Protein AF-A0A6A4YYR4-F1 (afdb_monomer)

Solvent-accessible surface area (backbone atoms only — not comparable to full-atom values): 9030 Å² total; per-residue (Å²): 109,46,70,51,76,42,75,33,28,34,51,56,61,56,68,76,52,74,52,76,37,92,45,60,75,52,38,48,53,56,26,72,72,35,89,68,38,34,22,35,29,23,46,94,40,33,24,42,25,9,51,44,86,39,61,60,38,60,31,84,85,20,32,21,36,36,54,35,82,54,86,69,75,79,57,74,70,72,71,56,61,57,50,57,50,82,40,76,35,29,34,48,71,64,54,65,46,36,68,47,83,36,95,46,62,78,53,32,51,58,54,23,73,74,34,89,66,41,36,26,32,32,18,46,95,43,33,22,39,22,12,51,50,90,48,68,84,40,84,32,88,79,20,35,19,29,45,49,45,78,44,80,56,81,76,79,77,77,76,82,80,84,78,135

pLDDT: mean 77.5, std 16.24, range [35.75, 95.5]

Structure (mmCIF, N/CA/C/O backbone):
data_AF-A0A6A4YYR4-F1
#
_entry.id   AF-A0A6A4YYR4-F1
#
loop_
_atom_site.group_PDB
_atom_site.id
_atom_site.type_symbol
_atom_site.label_atom_id
_atom_site.label_alt_id
_atom_site.label_comp_id
_atom_site.label_asym_id
_atom_site.label_entity_id
_atom_site.label_seq_id
_atom_site.pdbx_PDB_ins_code
_atom_site.Cartn_x
_atom_site.Cartn_y
_atom_site.Cartn_z
_atom_site.occupancy
_atom_site.B_iso_or_equiv
_atom_site.auth_seq_id
_atom_site.auth_comp_id
_atom_site.auth_asym_id
_atom_site.auth_atom_id
_atom_site.pdbx_PDB_model_num
ATOM 1 N N . GLN A 1 1 ? -21.970 6.320 12.710 1.00 58.59 1 GLN A N 1
ATOM 2 C CA . GLN A 1 1 ? -20.544 6.176 12.353 1.00 58.59 1 GLN A CA 1
ATOM 3 C C . GLN A 1 1 ? -20.307 4.749 11.880 1.00 58.59 1 GLN A C 1
ATOM 5 O O . GLN A 1 1 ? -20.481 3.824 12.673 1.00 58.59 1 GLN A O 1
ATOM 10 N N . SER A 1 2 ? -19.995 4.565 10.601 1.00 67.31 2 SER A N 1
ATOM 11 C CA . SER A 1 2 ? -19.650 3.273 9.985 1.00 67.31 2 SER A CA 1
ATOM 12 C C . SER A 1 2 ? -18.125 3.144 9.870 1.00 67.31 2 SER A C 1
ATOM 14 O O . SER A 1 2 ? -17.424 4.153 9.914 1.00 67.31 2 SER A O 1
ATOM 16 N N . CYS A 1 3 ? -17.598 1.920 9.756 1.00 76.25 3 CYS A N 1
ATOM 17 C CA . CYS A 1 3 ? -16.168 1.704 9.513 1.00 76.25 3 CYS A CA 1
ATOM 18 C C . CYS A 1 3 ? -15.921 1.126 8.127 1.00 76.25 3 CYS A C 1
ATOM 20 O O . CYS A 1 3 ? -16.534 0.127 7.759 1.00 76.25 3 CYS A O 1
ATOM 22 N N . SER A 1 4 ? -14.976 1.729 7.408 1.00 79.06 4 SER A N 1
ATOM 23 C CA . SER A 1 4 ? -14.422 1.188 6.163 1.00 79.06 4 SER A CA 1
ATOM 24 C C . SER A 1 4 ? -13.099 0.491 6.457 1.00 79.06 4 SER A C 1
ATOM 26 O O . SER A 1 4 ? -12.258 1.081 7.136 1.00 79.06 4 SER A O 1
ATOM 28 N N . PHE A 1 5 ? -12.905 -0.728 5.950 1.00 77.75 5 PHE A N 1
ATOM 29 C CA . PHE A 1 5 ? -11.711 -1.539 6.211 1.00 77.75 5 PHE A CA 1
ATOM 30 C C . PHE A 1 5 ? -10.728 -1.499 5.039 1.00 77.75 5 PHE A C 1
ATOM 32 O O . PHE A 1 5 ? -11.135 -1.573 3.881 1.00 77.75 5 PHE A O 1
ATOM 39 N N . LEU A 1 6 ? -9.433 -1.444 5.346 1.00 71.06 6 LEU A N 1
ATOM 40 C CA . LEU A 1 6 ? -8.337 -1.610 4.396 1.00 71.06 6 LEU A CA 1
ATOM 41 C C . LEU A 1 6 ? -7.437 -2.744 4.894 1.00 71.06 6 LEU A C 1
ATOM 43 O O . LEU A 1 6 ? -6.928 -2.677 6.008 1.00 71.06 6 LEU A O 1
ATOM 47 N N . ARG A 1 7 ? -7.258 -3.792 4.086 1.00 74.19 7 ARG A N 1
ATOM 48 C CA . ARG A 1 7 ? -6.364 -4.914 4.411 1.00 74.19 7 ARG A CA 1
ATOM 49 C C . ARG A 1 7 ? -4.927 -4.615 4.000 1.00 74.19 7 ARG A C 1
ATOM 51 O O . ARG A 1 7 ? -4.706 -3.935 2.993 1.00 74.19 7 ARG A O 1
ATOM 58 N N . ASP A 1 8 ? -3.999 -5.193 4.753 1.00 64.50 8 ASP A N 1
ATOM 59 C CA . ASP A 1 8 ? -2.553 -5.158 4.533 1.00 64.50 8 ASP A CA 1
ATOM 60 C C . ASP A 1 8 ? -1.973 -3.739 4.539 1.00 64.50 8 ASP A C 1
ATOM 62 O O . ASP A 1 8 ? -1.065 -3.406 3.773 1.00 64.50 8 ASP A O 1
ATOM 66 N N . VAL A 1 9 ? -2.549 -2.875 5.374 1.00 68.38 9 VAL A N 1
ATOM 67 C CA . VAL A 1 9 ? -2.203 -1.458 5.478 1.00 68.38 9 VAL A CA 1
ATOM 68 C C . VAL A 1 9 ? -2.055 -1.096 6.947 1.00 68.38 9 VAL A C 1
ATOM 70 O O . VAL A 1 9 ? -2.910 -1.439 7.761 1.00 68.38 9 VAL A O 1
ATOM 73 N N . ASP A 1 10 ? -1.000 -0.351 7.262 1.00 71.69 10 ASP A N 1
ATOM 74 C CA . ASP A 1 10 ? -0.826 0.350 8.527 1.00 71.69 10 ASP A CA 1
ATOM 75 C C . ASP A 1 10 ? -0.771 1.861 8.323 1.00 71.69 10 ASP A C 1
ATOM 77 O O . ASP A 1 10 ? -0.068 2.366 7.450 1.00 71.69 10 ASP A O 1
ATOM 81 N N . PHE A 1 11 ? -1.541 2.601 9.116 1.00 79.56 11 PHE A N 1
ATOM 82 C CA . PHE A 1 11 ? -1.479 4.057 9.147 1.00 79.56 11 PHE A CA 1
ATOM 83 C C . PHE A 1 11 ? -0.520 4.495 10.246 1.00 79.56 11 PHE A C 1
ATOM 85 O O . PHE A 1 11 ? -0.900 4.540 11.407 1.00 79.56 11 PHE A O 1
ATOM 92 N N . VAL A 1 12 ? 0.702 4.883 9.901 1.00 72.19 12 VAL A N 1
ATOM 93 C CA . VAL A 1 12 ? 1.738 5.123 10.913 1.00 72.19 12 VAL A CA 1
ATOM 94 C C . VAL A 1 12 ? 1.430 6.353 11.781 1.00 72.19 12 VAL A C 1
ATOM 96 O O . VAL A 1 12 ? 1.080 7.435 11.289 1.00 72.19 12 VAL A O 1
ATOM 99 N N . GLY A 1 13 ? 1.611 6.179 13.094 1.00 82.25 13 GLY A N 1
ATOM 100 C CA . GLY A 1 13 ? 1.512 7.214 14.120 1.00 82.25 13 GLY A CA 1
ATOM 101 C C . GLY A 1 13 ? 0.085 7.654 14.457 1.00 82.25 13 GLY A C 1
ATOM 102 O O . GLY A 1 13 ? -0.908 7.061 14.041 1.00 82.25 13 GLY A O 1
ATOM 103 N N . ASN A 1 14 ? -0.014 8.767 15.193 1.00 83.56 14 ASN A N 1
ATOM 104 C CA . ASN A 1 14 ? -1.272 9.354 15.679 1.00 83.56 14 ASN A CA 1
ATOM 105 C C . ASN A 1 14 ? -2.049 8.474 16.677 1.00 83.56 14 ASN A C 1
ATOM 107 O O . ASN A 1 14 ? -3.248 8.700 16.866 1.00 83.56 14 ASN A O 1
ATOM 111 N N . ASP A 1 15 ? -1.385 7.507 17.313 1.00 88.44 15 ASP A N 1
ATOM 112 C CA . ASP A 1 15 ? -1.971 6.606 18.304 1.00 88.44 15 ASP A CA 1
ATOM 113 C C . ASP A 1 15 ? -2.463 7.349 19.551 1.00 88.44 15 ASP A C 1
ATOM 115 O O . ASP A 1 15 ? -1.784 8.201 20.119 1.00 88.44 15 ASP A O 1
ATOM 119 N N . ILE A 1 16 ? -3.674 7.004 19.974 1.00 92.50 16 ILE A N 1
ATOM 120 C CA . ILE A 1 16 ? -4.322 7.467 21.203 1.00 92.50 16 ILE A CA 1
ATOM 121 C C . ILE A 1 16 ? -4.066 6.449 22.309 1.00 92.50 16 ILE A C 1
ATOM 123 O O . ILE A 1 16 ? -3.645 6.796 23.409 1.00 92.50 16 ILE A O 1
ATOM 127 N N . LYS A 1 17 ? -4.393 5.187 22.018 1.00 93.50 17 LYS A N 1
ATOM 128 C CA . LYS A 1 17 ? -4.248 4.033 22.907 1.00 93.50 17 LYS A CA 1
ATOM 129 C C . LYS A 1 17 ? -4.366 2.745 22.101 1.00 93.50 17 LYS A C 1
ATOM 131 O O . LYS A 1 17 ? -4.845 2.762 20.965 1.00 93.50 17 LYS A O 1
ATOM 136 N N . SER A 1 18 ? -4.026 1.629 22.730 1.00 94.88 18 SER A N 1
ATOM 137 C CA . SER A 1 18 ? -4.286 0.300 22.194 1.00 94.88 18 SER A CA 1
ATOM 138 C C . SER A 1 18 ? -5.317 -0.473 23.019 1.00 94.88 18 SER A C 1
ATOM 140 O O . SER A 1 18 ? -5.445 -0.285 24.230 1.00 94.88 18 SER A O 1
ATOM 142 N N . THR A 1 19 ? -6.070 -1.338 22.347 1.00 94.75 19 THR A N 1
ATOM 143 C CA . THR A 1 19 ? -6.965 -2.345 22.940 1.00 94.75 19 THR A CA 1
ATOM 144 C C . THR A 1 19 ? -6.664 -3.715 22.327 1.00 94.75 19 THR A C 1
ATOM 146 O O . THR A 1 19 ? -5.811 -3.834 21.446 1.00 94.75 19 THR A O 1
ATOM 149 N N . ARG A 1 20 ? -7.316 -4.776 22.812 1.00 94.56 20 ARG A N 1
ATOM 150 C CA . ARG A 1 20 ? -7.167 -6.132 22.270 1.00 94.56 20 ARG A CA 1
ATOM 151 C C . ARG A 1 20 ? -8.514 -6.650 21.808 1.00 94.56 20 ARG A C 1
ATOM 153 O O . ARG A 1 20 ? -9.460 -6.621 22.588 1.00 94.56 20 ARG A O 1
ATOM 160 N N . GLN A 1 21 ? -8.570 -7.138 20.576 1.00 93.25 21 GLN A N 1
ATOM 161 C CA . GLN A 1 21 ? -9.766 -7.722 19.983 1.00 93.25 21 GLN A CA 1
ATOM 162 C C . GLN A 1 21 ? -9.395 -8.846 19.030 1.00 93.25 21 GLN A C 1
ATOM 164 O O . GLN A 1 21 ? -8.431 -8.725 18.276 1.00 93.25 21 GLN A O 1
ATOM 169 N N . ALA A 1 22 ? -10.192 -9.913 19.018 1.00 85.94 22 ALA A N 1
ATOM 170 C CA . ALA A 1 22 ? -9.958 -11.054 18.139 1.00 85.94 22 ALA A CA 1
ATOM 171 C C . ALA A 1 22 ? -10.090 -10.680 16.654 1.00 85.94 22 ALA A C 1
ATOM 173 O O . ALA A 1 22 ? -9.370 -11.225 15.819 1.00 85.94 22 ALA A O 1
ATOM 174 N N . ASN A 1 23 ? -10.974 -9.728 16.331 1.00 83.00 23 ASN A N 1
ATOM 175 C CA . ASN A 1 23 ? -11.320 -9.396 14.958 1.00 83.00 23 ASN A CA 1
ATOM 176 C C . ASN A 1 23 ? -11.212 -7.877 14.719 1.00 83.00 23 ASN A C 1
ATOM 178 O O . ASN A 1 23 ? -11.583 -7.078 15.582 1.00 83.00 23 ASN A O 1
ATOM 182 N N . PRO A 1 24 ? -10.812 -7.436 13.511 1.00 77.94 24 PRO A N 1
ATOM 183 C CA . PRO A 1 24 ? -10.713 -6.010 13.186 1.00 77.94 24 PRO A CA 1
ATOM 184 C C . PRO A 1 24 ? -12.065 -5.281 13.242 1.00 77.94 24 PRO A C 1
ATOM 186 O O . PRO A 1 24 ? -12.113 -4.081 13.498 1.00 77.94 24 PRO A O 1
ATOM 189 N N . GLY A 1 25 ? -13.179 -5.997 13.047 1.00 83.88 25 GLY A N 1
ATOM 190 C CA . GLY A 1 25 ? -14.528 -5.444 13.200 1.00 83.88 25 GLY A CA 1
ATOM 191 C C . GLY A 1 25 ? -14.808 -4.909 14.606 1.00 83.88 25 GLY A C 1
ATOM 192 O O . GLY A 1 25 ? -15.478 -3.886 14.745 1.00 83.88 25 GLY A O 1
ATOM 193 N N . ASP A 1 26 ? -14.234 -5.528 15.634 1.00 90.44 26 ASP A N 1
ATOM 194 C CA . ASP A 1 26 ? -14.435 -5.125 17.026 1.00 90.44 26 ASP A CA 1
ATOM 195 C C . ASP A 1 26 ? -13.584 -3.896 17.383 1.00 90.44 26 ASP A C 1
ATOM 197 O O . ASP A 1 26 ? -14.032 -3.020 18.123 1.00 90.44 26 ASP A O 1
ATOM 201 N N . CYS A 1 27 ? -12.422 -3.718 16.741 1.00 91.62 27 CYS A N 1
ATOM 202 C CA . CYS A 1 27 ? -11.634 -2.484 16.856 1.00 91.62 27 CYS A CA 1
ATOM 203 C C . CYS A 1 27 ? -12.406 -1.238 16.405 1.00 91.62 27 CYS A C 1
ATOM 205 O O . CYS A 1 27 ? -12.184 -0.136 16.909 1.00 91.62 27 CYS A O 1
ATOM 207 N N . CYS A 1 28 ? -13.343 -1.397 15.467 1.00 89.75 28 CYS A N 1
ATOM 208 C CA . CYS A 1 28 ? -14.242 -0.318 15.080 1.00 89.75 28 CYS A CA 1
ATOM 209 C C . CYS A 1 28 ? -15.137 0.125 16.248 1.00 89.75 28 CYS A C 1
ATOM 211 O O . CYS A 1 28 ? -15.377 1.322 16.421 1.00 89.75 28 CYS A O 1
ATOM 213 N N . ALA A 1 29 ? -15.627 -0.817 17.060 1.00 90.19 29 ALA A N 1
ATOM 214 C CA . ALA A 1 29 ? -16.411 -0.495 18.248 1.00 90.19 29 ALA A CA 1
ATOM 215 C C . ALA A 1 29 ? -15.560 0.241 19.288 1.00 90.19 29 ALA A C 1
ATOM 217 O O . ALA A 1 29 ? -15.986 1.288 19.781 1.00 90.19 29 ALA A O 1
ATOM 218 N N . ASP A 1 30 ? -14.337 -0.232 19.523 1.00 92.12 30 ASP A N 1
ATOM 219 C CA . ASP A 1 30 ? -13.388 0.406 20.439 1.00 92.12 30 ASP A CA 1
ATOM 220 C C . ASP A 1 30 ? -13.045 1.836 20.007 1.00 92.12 30 ASP A C 1
ATOM 222 O O . ASP A 1 30 ? -13.000 2.755 20.833 1.00 92.12 30 ASP A O 1
ATOM 226 N N . CYS A 1 31 ? -12.852 2.050 18.704 1.00 91.12 31 CYS A N 1
ATOM 227 C CA . CYS A 1 31 ? -12.608 3.376 18.156 1.00 91.12 31 CYS A CA 1
ATOM 228 C C . CYS A 1 31 ? -13.840 4.282 18.305 1.00 91.12 31 CYS A C 1
ATOM 230 O O . CYS A 1 31 ? -13.702 5.409 18.767 1.00 91.12 31 CYS A O 1
ATOM 232 N N . ARG A 1 32 ? -15.064 3.791 18.047 1.00 90.19 32 ARG A N 1
ATOM 233 C CA . ARG A 1 32 ? -16.296 4.584 18.259 1.00 90.19 32 ARG A CA 1
ATOM 234 C C . ARG A 1 32 ? -16.486 5.002 19.716 1.00 90.19 32 ARG A C 1
ATOM 236 O O . ARG A 1 32 ? -16.998 6.088 19.973 1.00 90.19 32 ARG A O 1
ATOM 243 N N . ALA A 1 33 ? -16.093 4.143 20.653 1.00 90.25 33 ALA A N 1
ATOM 244 C CA . ALA A 1 33 ?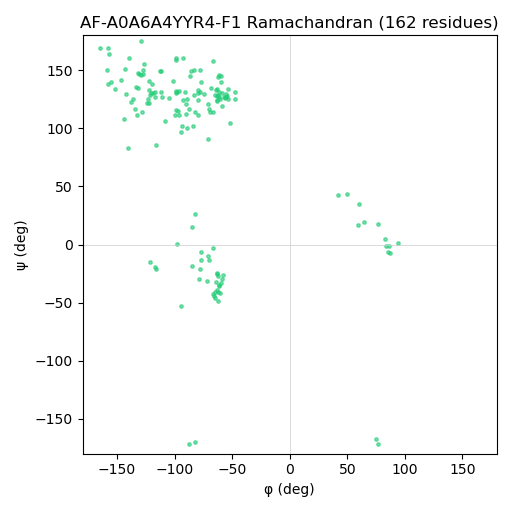 -16.156 4.421 22.084 1.00 90.25 33 ALA A CA 1
ATOM 245 C C . ALA A 1 33 ? -15.021 5.346 22.567 1.00 90.25 33 ALA A C 1
ATOM 247 O O . ALA A 1 33 ? -15.072 5.867 23.681 1.00 90.25 33 ALA A O 1
ATOM 248 N N . THR A 1 34 ? -13.989 5.564 21.748 1.00 91.06 34 THR A N 1
ATOM 249 C CA . THR A 1 34 ? -12.816 6.358 22.115 1.00 91.06 34 THR A CA 1
ATOM 250 C C . THR A 1 34 ? -12.928 7.762 21.539 1.00 91.06 34 THR A C 1
ATOM 252 O O . THR A 1 34 ? -12.817 7.979 20.334 1.00 91.06 34 THR A O 1
ATOM 255 N N . LYS A 1 35 ? -13.105 8.751 22.420 1.00 90.94 35 LYS A N 1
ATOM 256 C CA . LYS A 1 35 ? -13.181 10.160 22.024 1.00 90.94 35 LYS A CA 1
ATOM 257 C C . LYS A 1 35 ? -11.939 10.562 21.221 1.00 90.94 35 LYS A C 1
ATOM 259 O O . LYS A 1 35 ? -10.814 10.391 21.680 1.00 90.94 35 LYS A O 1
ATOM 264 N N . GLY A 1 36 ? -12.171 11.128 20.040 1.00 85.62 36 GLY A N 1
ATOM 265 C CA . GLY A 1 36 ? -11.114 11.580 19.139 1.00 85.62 36 GLY A CA 1
ATOM 266 C C . GLY A 1 36 ? -10.532 10.490 18.241 1.00 85.62 36 GLY A C 1
ATOM 267 O O . GLY A 1 36 ? -9.675 10.819 17.431 1.00 85.62 36 GLY A O 1
ATOM 268 N N . CYS A 1 37 ? -10.980 9.234 18.337 1.00 90.56 37 CYS A N 1
ATOM 269 C CA . CYS A 1 37 ? -10.560 8.184 17.416 1.00 90.56 37 CYS A CA 1
ATOM 270 C C . CYS A 1 37 ? -11.324 8.286 16.093 1.00 90.56 37 CYS A C 1
ATOM 272 O O . CYS A 1 37 ? -12.551 8.252 16.073 1.00 90.56 37 CYS A O 1
ATOM 274 N N . ASN A 1 38 ? -10.584 8.391 14.990 1.00 86.88 38 ASN A N 1
ATOM 275 C CA . ASN A 1 38 ? -11.141 8.420 13.632 1.00 86.88 38 ASN A CA 1
ATOM 276 C C . ASN A 1 38 ? -10.599 7.279 12.761 1.00 86.88 38 ASN A C 1
ATOM 278 O O . ASN A 1 38 ? -11.139 6.994 11.694 1.00 86.88 38 ASN A O 1
ATOM 282 N N . VAL A 1 39 ? -9.517 6.633 13.197 1.00 89.31 39 VAL A N 1
ATOM 283 C CA . VAL A 1 39 ? -8.821 5.564 12.479 1.00 89.31 39 VAL A CA 1
ATOM 284 C C . VAL A 1 39 ? -8.337 4.536 13.494 1.00 89.31 39 VAL A C 1
ATOM 286 O O . VAL A 1 39 ? -8.038 4.889 14.628 1.00 89.31 39 VAL A O 1
ATOM 289 N N . TYR A 1 40 ? -8.221 3.274 13.111 1.00 92.12 40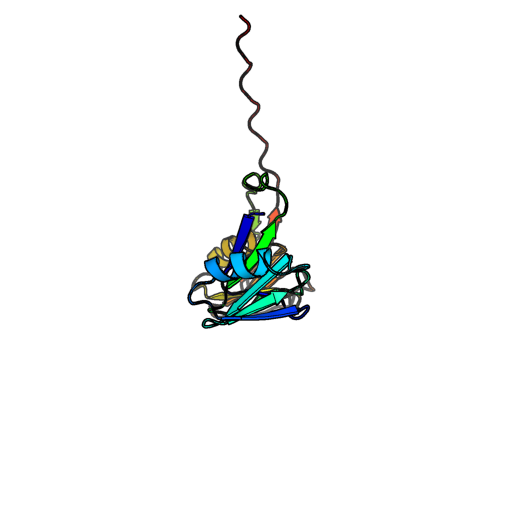 TYR A N 1
ATOM 290 C CA . TYR A 1 40 ? -7.480 2.283 13.883 1.00 92.12 40 TYR A CA 1
ATOM 291 C C . TYR A 1 40 ? -6.672 1.374 12.962 1.00 92.12 40 TYR A C 1
ATOM 293 O O . TYR A 1 40 ? -6.984 1.247 11.778 1.00 92.12 40 TYR A O 1
ATOM 301 N N . ASN A 1 41 ? -5.666 0.718 13.533 1.00 91.31 41 ASN A N 1
ATOM 302 C CA . ASN A 1 41 ? -4.968 -0.399 12.914 1.00 91.31 41 ASN A CA 1
ATOM 303 C C . ASN A 1 41 ? -5.131 -1.646 13.762 1.00 91.31 41 ASN A C 1
ATOM 305 O O . ASN A 1 41 ? -4.929 -1.581 14.965 1.00 91.31 41 ASN A O 1
ATOM 309 N N . TRP A 1 42 ? -5.517 -2.759 13.158 1.00 93.31 42 TRP A N 1
ATOM 310 C CA . TRP A 1 42 ? -5.546 -4.056 13.811 1.00 93.31 42 TRP A CA 1
ATOM 311 C C . TRP A 1 42 ? -4.373 -4.890 13.320 1.00 93.31 42 TRP A C 1
ATOM 313 O O . TRP A 1 42 ? -4.215 -5.072 12.114 1.00 93.31 42 TRP A O 1
ATOM 323 N N . ASP A 1 43 ? -3.579 -5.395 14.252 1.0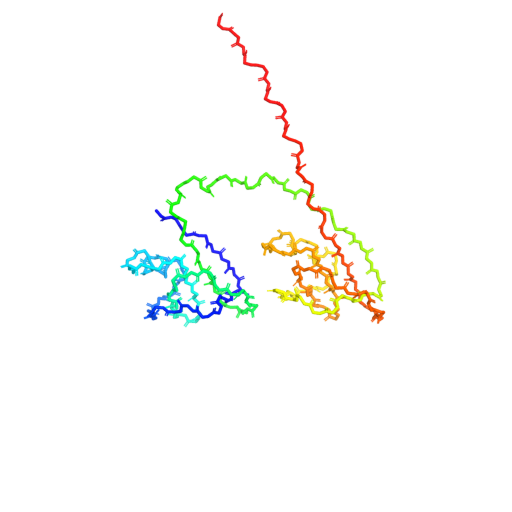0 90.75 43 ASP A N 1
ATOM 324 C CA . ASP A 1 43 ? -2.472 -6.305 13.982 1.00 90.75 43 ASP A CA 1
ATOM 325 C C . ASP A 1 43 ? -2.464 -7.409 15.037 1.00 90.75 43 ASP A C 1
ATOM 327 O O . ASP A 1 43 ? -2.457 -7.126 16.235 1.00 90.75 43 ASP A O 1
ATOM 331 N N . GLN A 1 44 ? -2.543 -8.663 14.587 1.00 87.62 44 GLN A N 1
ATOM 332 C CA . GLN A 1 44 ? -2.468 -9.871 15.421 1.00 87.62 44 GLN A CA 1
ATOM 333 C C . GLN A 1 44 ? -3.237 -9.803 16.758 1.00 87.62 44 GLN A C 1
ATOM 335 O O . GLN A 1 44 ? -2.764 -10.252 17.802 1.00 87.62 44 GLN A O 1
ATOM 340 N N . GLY A 1 45 ? -4.451 -9.250 16.740 1.00 88.19 45 GLY A N 1
ATOM 341 C CA . GLY A 1 45 ? -5.306 -9.172 17.924 1.00 88.19 45 GLY A CA 1
ATOM 342 C C . GLY A 1 45 ? -5.206 -7.866 18.723 1.00 88.19 45 GLY A C 1
ATOM 343 O O . GLY A 1 45 ? 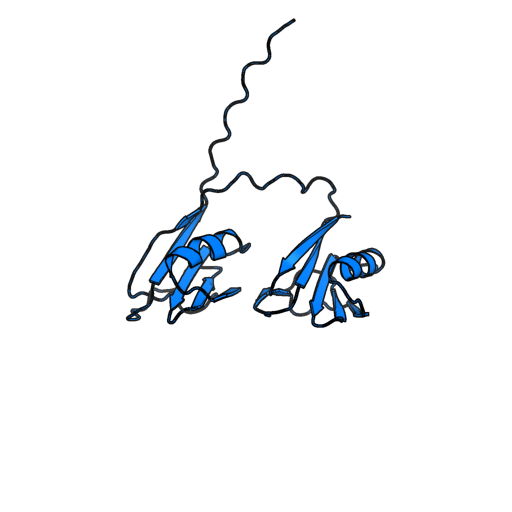-5.874 -7.724 19.750 1.00 88.19 45 GLY A O 1
ATOM 344 N N . VAL A 1 46 ? -4.391 -6.906 18.284 1.00 93.31 46 VAL A N 1
ATOM 345 C CA . VAL A 1 46 ? -4.207 -5.599 18.928 1.00 93.31 46 VAL A CA 1
ATOM 346 C C . VAL A 1 46 ? -4.803 -4.504 18.051 1.00 93.31 46 VAL A C 1
ATOM 348 O O . VAL A 1 46 ? -4.458 -4.385 16.881 1.00 93.31 46 VAL A O 1
ATOM 351 N N . CYS A 1 47 ? -5.683 -3.681 18.620 1.00 95.19 47 CYS A N 1
ATOM 352 C CA . CYS A 1 47 ? -6.229 -2.498 17.965 1.00 95.19 47 CYS A CA 1
ATOM 353 C C . CYS A 1 47 ? -5.451 -1.258 18.405 1.00 95.19 47 CYS A C 1
ATOM 355 O O . CYS A 1 47 ?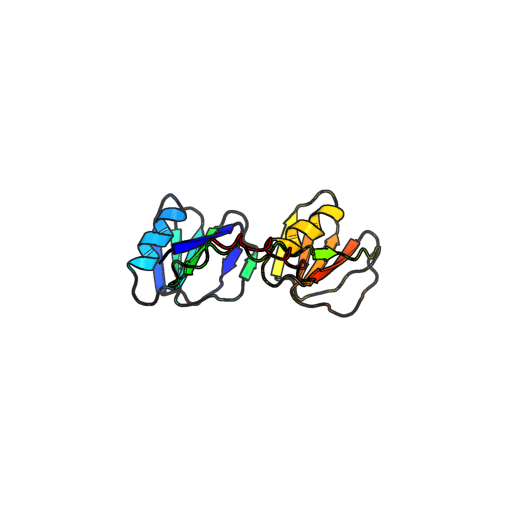 -5.525 -0.849 19.559 1.00 95.19 47 CYS A O 1
ATOM 357 N N . TYR A 1 48 ? -4.758 -0.613 17.486 1.00 94.94 48 TYR A N 1
ATOM 358 C CA . TYR A 1 48 ? -4.070 0.653 17.671 1.00 94.94 48 TYR A CA 1
ATOM 359 C C . TYR A 1 48 ? -4.985 1.796 17.226 1.00 94.94 48 TYR A C 1
ATOM 361 O O . TYR A 1 48 ? -5.100 2.076 16.029 1.00 94.94 48 TYR A O 1
ATOM 369 N N . LEU A 1 49 ? -5.674 2.419 18.183 1.00 94.50 49 LEU A N 1
ATOM 370 C CA . LEU A 1 49 ? -6.663 3.473 17.950 1.00 94.50 49 LEU A CA 1
ATOM 371 C C . LEU A 1 49 ? -5.966 4.810 17.718 1.00 94.50 49 LEU A C 1
ATOM 373 O O . LEU A 1 49 ? -5.098 5.184 18.499 1.00 94.50 49 LEU A O 1
ATOM 377 N N . LYS A 1 50 ? -6.365 5.555 16.687 1.00 90.12 50 LYS A N 1
ATOM 378 C CA . LYS A 1 50 ? -5.642 6.728 16.182 1.00 90.12 50 LYS A CA 1
ATOM 379 C C . LYS A 1 50 ? -6.551 7.934 15.968 1.00 90.12 50 LYS A C 1
ATOM 381 O O . LYS A 1 50 ? -7.718 7.815 15.580 1.00 90.12 50 LYS A O 1
ATOM 386 N N . THR A 1 51 ? -5.989 9.124 16.175 1.00 85.38 51 THR A N 1
ATOM 387 C CA . THR A 1 51 ? -6.728 10.391 16.048 1.00 85.38 51 THR A CA 1
ATOM 388 C C . THR A 1 51 ? -7.067 10.762 14.611 1.00 85.38 51 THR A C 1
ATOM 390 O O . THR A 1 51 ? -8.088 11.396 14.364 1.00 85.38 51 THR A O 1
ATOM 393 N N . LYS A 1 52 ? -6.230 10.385 13.643 1.00 81.44 52 LYS A N 1
ATOM 394 C CA . LYS A 1 52 ? -6.410 10.695 12.219 1.00 81.44 52 LYS A CA 1
ATOM 395 C C . LYS A 1 52 ? -5.631 9.714 11.349 1.00 81.44 52 LYS A C 1
ATOM 397 O O . LYS A 1 52 ? -4.790 8.969 11.847 1.00 81.44 52 LYS A O 1
ATOM 402 N N . ARG A 1 53 ? -5.895 9.745 10.040 1.00 76.06 53 ARG A N 1
ATOM 403 C CA . ARG A 1 53 ? -5.167 8.939 9.056 1.00 76.06 53 ARG A CA 1
ATOM 404 C C . ARG A 1 53 ? -3.734 9.465 8.914 1.00 76.06 53 ARG A C 1
ATOM 406 O O . ARG A 1 53 ? -3.539 10.611 8.512 1.00 76.06 53 ARG A O 1
ATOM 413 N N . GLY A 1 54 ? -2.760 8.631 9.275 1.00 66.50 54 GLY A N 1
ATOM 414 C CA . GLY A 1 54 ? -1.339 8.854 9.008 1.00 66.50 54 GLY A CA 1
ATOM 415 C C . GLY A 1 54 ? -0.941 8.441 7.590 1.00 66.50 54 GLY A C 1
ATOM 416 O O . GLY A 1 54 ? -1.795 8.132 6.755 1.00 66.50 54 GLY A O 1
ATOM 417 N N . GLN A 1 55 ? 0.364 8.414 7.321 1.00 63.31 55 GLN A N 1
ATOM 418 C CA . GLN A 1 55 ? 0.882 7.827 6.086 1.00 63.31 55 GLN A CA 1
ATOM 419 C C . GLN A 1 55 ? 0.561 6.328 6.065 1.00 63.31 55 GLN A C 1
ATOM 421 O O . GLN A 1 55 ? 0.763 5.642 7.065 1.00 63.31 55 GLN A O 1
ATOM 426 N N . ALA A 1 56 ? 0.042 5.840 4.940 1.00 62.06 56 ALA A N 1
ATOM 427 C CA . ALA A 1 56 ? -0.207 4.420 4.740 1.00 62.06 56 ALA A CA 1
ATOM 428 C C . ALA A 1 56 ? 1.106 3.701 4.406 1.00 62.06 56 ALA A C 1
ATOM 430 O O . ALA A 1 56 ? 1.841 4.147 3.525 1.00 62.06 56 ALA A O 1
ATOM 431 N N . PHE A 1 57 ? 1.367 2.593 5.091 1.00 53.94 57 PHE A N 1
ATOM 432 C CA . PHE A 1 57 ? 2.463 1.674 4.826 1.00 53.94 57 PHE A CA 1
ATOM 433 C C . PHE A 1 57 ? 1.909 0.271 4.559 1.00 53.94 57 PHE A C 1
ATOM 435 O O . PHE A 1 57 ? 0.956 -0.142 5.224 1.00 53.94 57 PHE A O 1
ATOM 442 N N . PRO A 1 58 ? 2.474 -0.480 3.598 1.00 46.28 58 PRO A N 1
ATOM 443 C CA . PRO A 1 58 ? 2.122 -1.880 3.424 1.00 46.28 58 PRO A CA 1
ATOM 444 C C . PRO A 1 58 ? 2.521 -2.681 4.667 1.00 46.28 58 PRO A C 1
ATOM 446 O O . PRO A 1 58 ? 3.683 -2.683 5.070 1.00 46.28 58 PRO A O 1
ATOM 449 N N . ALA A 1 59 ? 1.546 -3.366 5.257 1.00 56.38 59 ALA A N 1
ATOM 450 C CA . ALA A 1 59 ? 1.725 -4.177 6.456 1.00 56.38 59 ALA A CA 1
ATOM 451 C C . ALA A 1 59 ? 0.899 -5.467 6.320 1.00 56.38 59 ALA A C 1
ATOM 453 O O . ALA A 1 59 ? -0.250 -5.509 6.774 1.00 56.38 59 ALA A O 1
ATOM 454 N N . PRO A 1 60 ? 1.437 -6.498 5.639 1.00 61.88 60 PRO A N 1
ATOM 455 C CA . PRO A 1 60 ? 0.730 -7.753 5.402 1.00 61.88 60 PRO A CA 1
ATOM 456 C C . PRO A 1 60 ? 0.204 -8.382 6.694 1.00 61.88 60 PRO A C 1
ATOM 458 O O . PRO A 1 60 ? 0.928 -8.475 7.682 1.00 61.88 60 PRO A O 1
ATOM 461 N N . GLY A 1 61 ? -1.055 -8.820 6.682 1.00 70.31 61 GLY A N 1
ATOM 462 C CA . GLY A 1 61 ? -1.723 -9.425 7.840 1.00 70.31 61 GLY A CA 1
ATOM 463 C C . GLY A 1 61 ? -2.404 -8.430 8.785 1.00 70.31 61 GLY A C 1
ATOM 464 O O . GLY A 1 61 ? -3.151 -8.855 9.668 1.00 70.31 61 GLY A O 1
ATOM 465 N N . THR A 1 62 ? -2.222 -7.125 8.572 1.00 77.31 62 THR A N 1
ATOM 466 C CA . THR A 1 62 ? -2.915 -6.081 9.338 1.00 77.31 62 THR A CA 1
ATOM 467 C C . THR A 1 62 ? -4.207 -5.640 8.651 1.00 77.31 62 THR A C 1
ATOM 469 O O . THR A 1 62 ? -4.414 -5.838 7.449 1.00 77.31 62 THR A O 1
ATOM 472 N N . VAL A 1 63 ? -5.105 -5.016 9.409 1.00 82.06 63 VAL A N 1
ATOM 473 C CA . VAL A 1 63 ? -6.319 -4.392 8.876 1.00 82.06 63 VAL A CA 1
ATOM 474 C C . VAL A 1 63 ? -6.492 -3.016 9.498 1.00 82.06 63 VAL A C 1
ATOM 476 O O . VAL A 1 63 ? -6.741 -2.900 10.695 1.00 82.06 63 VAL A O 1
ATOM 479 N N . SER A 1 64 ? -6.437 -1.959 8.694 1.00 83.31 64 SER A N 1
ATOM 480 C CA . SER A 1 64 ? -6.860 -0.634 9.139 1.00 83.31 64 SER A CA 1
ATOM 481 C C . SER A 1 64 ? -8.367 -0.463 9.019 1.00 83.31 64 SER A C 1
ATOM 483 O O . SER A 1 64 ? -8.994 -0.976 8.091 1.00 83.31 64 SER A O 1
ATOM 485 N N . GLY A 1 65 ? -8.946 0.362 9.887 1.00 87.56 65 GLY A N 1
ATOM 486 C CA . GLY A 1 65 ? -10.299 0.870 9.707 1.00 87.56 65 GLY A CA 1
ATOM 487 C C . GLY A 1 65 ? -10.387 2.376 9.886 1.00 87.56 65 GLY A C 1
ATOM 488 O O . GLY A 1 65 ? -9.659 2.965 10.680 1.00 87.56 65 GLY A O 1
ATOM 489 N N . VAL A 1 66 ? -11.288 3.010 9.138 1.00 85.31 66 VAL A N 1
ATOM 490 C CA . VAL A 1 66 ? -11.576 4.448 9.241 1.00 85.31 66 VAL A CA 1
ATOM 491 C C . VAL A 1 66 ? -13.037 4.648 9.596 1.00 85.31 66 VAL A C 1
ATOM 493 O O . VAL A 1 66 ? -13.908 4.064 8.951 1.00 85.31 66 VAL A O 1
ATOM 496 N N . LEU A 1 67 ? -13.293 5.467 10.615 1.00 85.62 67 LEU A N 1
ATOM 497 C CA . LEU A 1 67 ? -14.636 5.831 11.043 1.00 85.62 67 LEU A CA 1
ATOM 498 C C . LEU A 1 67 ? -15.129 6.956 10.146 1.00 85.62 67 LEU A C 1
ATOM 500 O O . LEU A 1 67 ? -14.605 8.067 10.172 1.00 85.62 67 LEU A O 1
ATOM 504 N N . SER A 1 68 ? -16.157 6.662 9.361 1.00 69.62 68 SER A N 1
ATOM 505 C CA . SER A 1 68 ? -16.920 7.677 8.654 1.00 69.62 68 SER A CA 1
ATOM 506 C C . SER A 1 68 ? -18.071 8.124 9.550 1.00 69.62 68 SER A C 1
ATOM 508 O O . SER A 1 68 ? -18.922 7.340 9.981 1.00 69.62 68 SER A O 1
ATOM 510 N N . ASN A 1 69 ? -18.083 9.415 9.857 1.00 55.59 69 ASN A N 1
ATOM 511 C CA . ASN A 1 69 ? -19.173 10.132 10.511 1.00 55.59 69 ASN A CA 1
ATOM 512 C C . ASN A 1 69 ? -20.401 10.308 9.604 1.00 55.59 69 ASN A C 1
ATOM 514 O O . ASN A 1 69 ? -21.471 10.642 10.104 1.00 55.59 69 ASN A O 1
ATOM 518 N N . ASP A 1 70 ? -20.272 9.993 8.319 1.00 46.44 70 ASP A N 1
ATOM 519 C CA . ASP A 1 70 ? -21.349 10.074 7.346 1.00 46.44 70 ASP A CA 1
ATOM 520 C C . ASP A 1 70 ? -21.990 8.689 7.096 1.00 46.44 70 ASP A C 1
ATOM 522 O O . ASP A 1 70 ? -21.312 7.782 6.607 1.00 46.44 70 ASP A O 1
ATOM 526 N N . PRO A 1 71 ? -23.279 8.475 7.427 1.00 41.81 71 PRO A N 1
ATOM 527 C CA . PRO A 1 71 ? -24.016 7.273 7.030 1.00 41.81 71 PRO A CA 1
ATOM 528 C C . PRO A 1 71 ? -24.255 7.176 5.507 1.00 41.81 71 PRO A C 1
ATOM 530 O O . PRO A 1 71 ? -24.785 6.166 5.049 1.00 41.81 71 PRO A O 1
ATOM 533 N N . THR A 1 72 ? -23.844 8.180 4.721 1.00 35.97 72 THR A N 1
ATOM 534 C CA . THR A 1 72 ? -24.106 8.287 3.273 1.00 35.97 72 THR A CA 1
ATOM 535 C C . THR A 1 72 ? -22.949 7.810 2.375 1.00 35.97 72 THR A C 1
ATOM 537 O O . THR A 1 72 ? -23.089 7.778 1.151 1.00 35.97 72 THR A O 1
ATOM 540 N N . THR A 1 73 ? -21.821 7.340 2.922 1.00 40.38 73 THR A N 1
ATOM 541 C CA . THR A 1 73 ? -20.701 6.793 2.117 1.00 40.38 73 THR A CA 1
ATOM 542 C C . THR A 1 73 ? -20.886 5.329 1.686 1.00 40.38 73 THR A C 1
ATOM 544 O O . THR A 1 73 ? -19.921 4.629 1.396 1.00 40.38 73 THR A O 1
ATOM 547 N N . LEU A 1 74 ? -22.140 4.878 1.568 1.00 36.69 74 LEU A N 1
ATOM 548 C CA . LEU A 1 74 ? -22.518 3.770 0.681 1.00 36.69 74 LEU A CA 1
ATOM 549 C C . LEU A 1 74 ? -22.783 4.241 -0.754 1.00 36.69 74 LEU A C 1
ATOM 551 O O . LEU A 1 74 ? -23.358 3.493 -1.538 1.00 36.69 74 LEU A O 1
ATOM 555 N N . THR A 1 75 ? -22.380 5.452 -1.136 1.00 35.75 75 THR A N 1
ATOM 556 C CA . THR A 1 75 ? -22.250 5.753 -2.560 1.00 35.75 75 THR A CA 1
ATOM 557 C C . THR A 1 75 ? -21.060 4.948 -3.081 1.00 35.75 75 THR A C 1
ATOM 559 O O . THR A 1 75 ? -19.927 5.209 -2.665 1.00 35.75 75 THR A O 1
ATOM 562 N N . PRO A 1 76 ? -21.269 3.959 -3.976 1.00 36.59 76 PRO A N 1
ATOM 563 C CA . PRO A 1 76 ? -20.165 3.439 -4.756 1.00 36.59 76 PRO A CA 1
ATOM 564 C C . PRO A 1 76 ? -19.553 4.668 -5.414 1.00 36.59 76 PRO A C 1
ATOM 566 O O . PRO A 1 76 ? -20.266 5.445 -6.056 1.00 36.59 76 PRO A O 1
ATOM 569 N N . THR A 1 77 ? -18.252 4.886 -5.227 1.00 40.50 77 THR A N 1
ATOM 570 C CA . THR A 1 77 ? -17.534 5.766 -6.146 1.00 40.50 77 THR A CA 1
ATOM 571 C C . THR A 1 77 ? -17.949 5.305 -7.546 1.00 40.50 77 THR A C 1
ATOM 573 O O . THR A 1 77 ? -17.891 4.091 -7.778 1.00 40.50 77 THR A O 1
ATOM 576 N N . PRO A 1 78 ? -18.477 6.189 -8.423 1.00 39.19 78 PRO A N 1
ATOM 577 C CA . PRO A 1 78 ? -18.913 5.777 -9.753 1.00 39.19 78 PRO A CA 1
ATOM 578 C C . PRO A 1 78 ? -17.793 4.925 -10.341 1.00 39.19 78 PRO A C 1
ATOM 580 O O . PRO A 1 78 ? -16.641 5.337 -10.176 1.00 39.19 78 PRO A O 1
ATOM 583 N N . PRO A 1 79 ? -18.087 3.733 -10.899 1.00 41.94 79 PRO A N 1
ATOM 584 C CA . PRO A 1 79 ? -17.054 2.788 -11.299 1.00 41.94 79 PRO A CA 1
ATOM 585 C C . PRO A 1 79 ? -16.070 3.540 -12.184 1.00 41.94 79 PRO A C 1
ATOM 587 O O . PRO A 1 79 ? -16.403 3.909 -13.301 1.00 41.94 79 PRO A O 1
ATOM 590 N N . MET A 1 80 ? -14.897 3.884 -11.655 1.00 45.31 80 MET A N 1
ATOM 591 C CA . MET A 1 80 ? -13.894 4.569 -12.445 1.00 45.31 80 MET A CA 1
ATOM 592 C C . MET A 1 80 ? -13.234 3.473 -13.252 1.00 45.31 80 MET A C 1
ATOM 594 O O . MET A 1 80 ? -12.563 2.608 -12.693 1.00 45.31 80 MET A O 1
ATOM 598 N N . ILE A 1 81 ? -13.448 3.482 -14.565 1.00 46.56 81 ILE A N 1
ATOM 599 C CA . ILE A 1 81 ? -12.644 2.657 -15.459 1.00 46.56 81 ILE A CA 1
ATOM 600 C C . ILE A 1 81 ? -11.264 3.312 -15.469 1.00 46.56 81 ILE A C 1
ATOM 602 O O . ILE A 1 81 ? -10.996 4.241 -16.231 1.00 46.56 81 ILE A O 1
ATOM 606 N N . GLY A 1 82 ? -10.409 2.870 -14.549 1.00 54.00 82 GLY A N 1
ATOM 607 C CA . GLY A 1 82 ? -8.988 3.138 -14.625 1.00 54.00 82 GLY A CA 1
ATOM 608 C C . GLY A 1 82 ? -8.453 2.391 -15.838 1.00 54.00 82 GLY A C 1
ATOM 609 O O . GLY A 1 82 ? -8.479 1.164 -15.880 1.00 54.00 82 GLY A O 1
ATOM 610 N N . THR A 1 83 ? -7.992 3.098 -16.860 1.00 66.25 83 THR A N 1
ATOM 611 C CA . THR A 1 83 ? -7.164 2.460 -17.888 1.00 66.25 83 THR A CA 1
ATOM 612 C C . THR A 1 83 ? -5.718 2.640 -17.473 1.00 66.25 83 THR A C 1
ATOM 614 O O . THR A 1 83 ? -5.287 3.776 -17.254 1.00 66.25 83 THR A O 1
ATOM 617 N N . CYS A 1 84 ? -4.980 1.540 -17.352 1.00 80.56 84 CYS A N 1
ATOM 618 C CA . CYS A 1 84 ? -3.545 1.603 -17.126 1.00 80.56 84 CYS A CA 1
ATOM 619 C C . CYS A 1 84 ? -2.815 1.603 -18.462 1.00 80.56 84 CYS A C 1
ATOM 621 O O . CYS A 1 84 ? -3.087 0.761 -19.319 1.00 80.56 84 CYS A O 1
ATOM 623 N N . SER A 1 85 ? -1.880 2.534 -18.638 1.00 85.81 85 SER A N 1
ATOM 624 C CA . SER A 1 85 ? -0.849 2.360 -19.659 1.00 85.81 85 SER A CA 1
ATOM 625 C C . SER A 1 85 ? 0.061 1.191 -19.276 1.00 85.81 85 SER A C 1
ATOM 627 O O . SER A 1 85 ? 0.142 0.829 -18.105 1.00 85.81 85 SER A O 1
ATOM 629 N N . VAL A 1 86 ? 0.745 0.600 -20.254 1.00 87.62 86 VAL A N 1
ATOM 630 C CA . VAL A 1 86 ? 1.763 -0.428 -20.011 1.00 87.62 86 VAL A CA 1
ATOM 631 C C . VAL A 1 86 ? 3.065 0.040 -20.640 1.00 87.62 86 VAL A C 1
ATOM 633 O O . VAL A 1 86 ? 3.102 0.373 -21.824 1.00 87.62 86 VAL A O 1
ATOM 636 N N . VAL A 1 87 ? 4.125 0.080 -19.837 1.00 88.56 87 VAL A N 1
ATOM 637 C CA . VAL A 1 87 ? 5.479 0.448 -20.251 1.00 88.56 87 VAL A CA 1
ATOM 638 C C . VAL A 1 87 ? 6.431 -0.642 -19.775 1.00 88.56 87 VAL A C 1
ATOM 640 O O . VAL A 1 87 ? 6.618 -0.841 -18.579 1.00 88.56 87 VAL A O 1
ATOM 643 N N . THR A 1 88 ? 7.033 -1.369 -20.710 1.00 91.00 88 THR A N 1
ATOM 644 C CA . THR A 1 88 ? 7.998 -2.433 -20.409 1.00 91.00 88 THR A CA 1
ATOM 645 C C . THR A 1 88 ? 9.408 -1.873 -20.260 1.00 91.00 88 THR A C 1
ATOM 647 O O . THR A 1 88 ? 9.799 -0.979 -21.009 1.00 91.00 88 THR A O 1
ATOM 650 N N . GLY A 1 89 ? 10.200 -2.453 -19.363 1.00 86.75 89 GLY A N 1
ATOM 651 C CA . GLY A 1 89 ? 11.614 -2.124 -19.199 1.00 86.75 89 GLY A CA 1
ATOM 652 C C . GLY A 1 89 ? 11.874 -0.810 -18.462 1.00 86.75 89 GLY A C 1
ATOM 653 O O . GLY A 1 89 ? 12.962 -0.253 -18.596 1.00 86.75 89 GLY A O 1
ATOM 654 N N . VAL A 1 90 ? 10.883 -0.284 -17.737 1.00 90.69 90 VAL A N 1
ATOM 655 C CA . VAL A 1 90 ? 10.947 1.023 -17.070 1.00 90.69 90 VAL A CA 1
ATOM 656 C C . VAL A 1 90 ? 10.482 0.896 -15.628 1.00 90.69 90 VAL A C 1
ATOM 658 O O . VAL A 1 90 ? 9.434 0.305 -15.376 1.00 90.69 90 VAL A O 1
ATOM 661 N N . ASP A 1 91 ? 11.241 1.509 -14.724 1.00 90.12 91 ASP A N 1
ATOM 662 C CA . ASP A 1 91 ? 10.882 1.785 -13.336 1.00 90.12 91 ASP A CA 1
ATOM 663 C C . ASP A 1 91 ? 10.707 3.291 -13.098 1.00 90.12 91 ASP A C 1
ATOM 665 O O . ASP A 1 91 ? 11.366 4.132 -13.714 1.00 90.12 91 ASP A O 1
ATOM 669 N N . TYR A 1 92 ? 9.820 3.619 -12.163 1.00 89.94 92 TYR A N 1
ATOM 670 C CA . TYR A 1 92 ? 9.611 4.962 -11.636 1.00 89.94 92 TYR A CA 1
ATOM 671 C C . TYR A 1 92 ? 9.972 4.955 -10.144 1.00 89.94 92 TYR A C 1
ATOM 673 O O . TYR A 1 92 ? 9.087 4.758 -9.306 1.00 89.94 92 TYR A O 1
ATOM 681 N N . PRO A 1 93 ? 11.252 5.139 -9.779 1.00 80.81 93 PRO A N 1
ATOM 682 C CA . PRO A 1 93 ? 11.713 4.934 -8.413 1.00 80.81 93 PRO A CA 1
ATOM 683 C C . PRO A 1 93 ? 11.044 5.879 -7.406 1.00 80.81 93 PRO A C 1
ATOM 685 O O . PRO A 1 93 ? 10.787 7.056 -7.677 1.00 80.81 93 PRO A O 1
ATOM 688 N N . GLY A 1 94 ? 10.798 5.346 -6.206 1.00 84.88 94 GLY A N 1
ATOM 689 C CA . GLY A 1 94 ? 10.176 6.058 -5.092 1.00 84.88 94 GLY A CA 1
ATOM 690 C C . GLY A 1 94 ? 8.660 6.233 -5.217 1.00 84.88 94 GLY A C 1
ATOM 691 O O . GLY A 1 94 ? 8.009 5.682 -6.104 1.00 84.88 94 GLY A O 1
ATOM 692 N N . ASN A 1 95 ? 8.100 7.027 -4.296 1.00 83.81 95 ASN A N 1
ATOM 693 C CA . ASN A 1 95 ? 6.662 7.314 -4.149 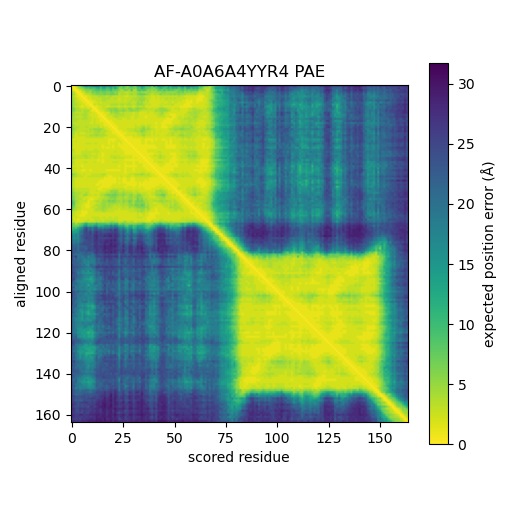1.00 83.81 95 ASN A CA 1
ATOM 694 C C . ASN A 1 95 ? 5.773 6.085 -3.896 1.00 83.81 95 ASN A C 1
ATOM 696 O O . ASN A 1 95 ? 4.552 6.181 -4.052 1.00 83.81 95 ASN A O 1
ATOM 700 N N . ASP A 1 96 ? 6.371 4.966 -3.493 1.00 85.06 96 ASP A N 1
ATOM 701 C CA . ASP A 1 96 ? 5.691 3.729 -3.124 1.00 85.06 96 ASP A CA 1
ATOM 702 C C . ASP A 1 96 ? 4.768 3.941 -1.927 1.00 85.06 96 ASP A C 1
ATOM 704 O O . ASP A 1 96 ? 5.173 4.457 -0.886 1.00 85.06 96 ASP A O 1
ATOM 708 N N . ILE A 1 97 ? 3.512 3.543 -2.090 1.00 74.69 97 ILE A N 1
ATOM 709 C CA . ILE A 1 97 ? 2.478 3.607 -1.053 1.00 74.69 97 ILE A CA 1
ATOM 710 C C . ILE A 1 97 ? 1.975 2.227 -0.645 1.00 74.69 97 ILE A C 1
ATOM 712 O O . ILE A 1 97 ? 1.405 2.078 0.433 1.00 74.69 97 ILE A O 1
ATOM 716 N N . LYS A 1 98 ? 2.163 1.215 -1.497 1.00 80.19 98 LYS A N 1
ATOM 717 C CA . LYS A 1 98 ? 1.801 -0.174 -1.213 1.00 80.19 98 LYS A CA 1
ATOM 718 C C . LYS A 1 98 ? 2.600 -1.110 -2.116 1.00 80.19 98 LYS A C 1
ATOM 720 O O . LYS A 1 98 ? 2.921 -0.747 -3.241 1.00 80.19 98 LYS A O 1
ATOM 725 N N . ALA A 1 99 ? 2.884 -2.315 -1.636 1.00 82.25 99 ALA A N 1
ATOM 726 C CA . ALA A 1 99 ? 3.378 -3.404 -2.464 1.00 82.25 99 ALA A CA 1
ATOM 727 C C . ALA A 1 99 ? 2.400 -4.582 -2.400 1.00 82.25 99 ALA A C 1
ATOM 729 O O . ALA A 1 99 ? 1.886 -4.894 -1.323 1.00 82.25 99 ALA A O 1
ATOM 730 N N . THR A 1 100 ? 2.126 -5.222 -3.532 1.00 78.75 100 THR A N 1
ATOM 731 C CA . THR A 1 100 ? 1.327 -6.455 -3.617 1.00 78.75 100 THR A CA 1
ATOM 732 C C . THR A 1 100 ? 2.096 -7.518 -4.391 1.00 78.75 100 THR A C 1
ATOM 734 O O . THR A 1 100 ? 2.914 -7.200 -5.248 1.00 78.75 100 THR A O 1
ATOM 737 N N . LEU A 1 101 ? 1.867 -8.793 -4.080 1.00 75.06 101 LEU A N 1
ATOM 738 C CA . LEU A 1 101 ? 2.457 -9.896 -4.834 1.00 75.06 101 LEU A CA 1
ATOM 739 C C . LEU A 1 101 ? 1.529 -10.276 -5.982 1.00 75.06 101 LEU A C 1
ATOM 741 O O . LEU A 1 101 ? 0.363 -10.595 -5.755 1.00 75.06 101 LEU A O 1
ATOM 745 N N . GLN A 1 102 ? 2.057 -10.270 -7.202 1.00 81.25 102 GLN A N 1
ATOM 746 C CA . GLN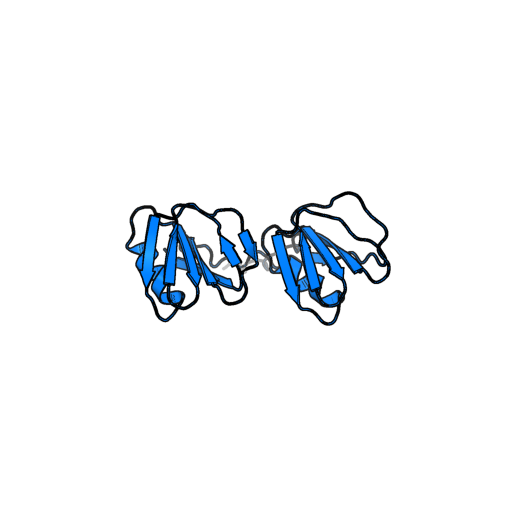 A 1 102 ? 1.346 -10.705 -8.397 1.00 81.25 102 GLN A CA 1
ATOM 747 C C . GLN A 1 102 ? 2.301 -11.445 -9.324 1.00 81.25 102 GLN A C 1
ATOM 749 O O . GLN A 1 102 ? 3.350 -10.930 -9.693 1.00 81.25 102 GLN A O 1
ATOM 754 N N . HIS A 1 103 ? 1.902 -12.632 -9.775 1.00 77.62 103 HIS A N 1
ATOM 755 C CA . HIS A 1 103 ? 2.660 -13.392 -10.777 1.00 77.62 103 HIS A CA 1
ATOM 756 C C . HIS A 1 103 ? 2.620 -12.762 -12.176 1.00 77.62 103 HIS A C 1
ATOM 758 O O . HIS A 1 103 ? 3.371 -13.175 -13.050 1.00 77.62 103 HIS A O 1
ATOM 764 N N . ASP A 1 104 ? 1.723 -11.800 -12.397 1.00 77.50 104 ASP A N 1
ATOM 765 C CA . ASP A 1 104 ? 1.499 -11.159 -13.685 1.00 77.50 104 ASP A CA 1
ATOM 766 C C . ASP A 1 104 ? 1.361 -9.645 -13.489 1.00 77.50 104 ASP A C 1
ATOM 768 O O . ASP A 1 104 ? 0.515 -9.178 -12.718 1.00 77.50 104 ASP A O 1
ATOM 772 N N . ALA A 1 105 ? 2.179 -8.882 -14.215 1.00 82.00 105 ALA A N 1
ATOM 773 C CA . ALA A 1 105 ? 2.194 -7.425 -14.183 1.00 82.00 105 ALA A CA 1
ATOM 774 C C . ALA A 1 105 ? 0.846 -6.783 -14.553 1.00 82.00 105 ALA A C 1
ATOM 776 O O . ALA A 1 105 ? 0.543 -5.677 -14.102 1.00 82.00 105 ALA A O 1
ATOM 777 N N . THR A 1 106 ? 0.007 -7.462 -15.343 1.00 81.38 106 THR A N 1
ATOM 778 C CA . THR A 1 106 ? -1.326 -6.963 -15.722 1.00 81.38 106 THR A CA 1
ATOM 779 C C . THR A 1 106 ? -2.255 -6.807 -14.516 1.00 81.38 106 THR A C 1
ATOM 781 O O . THR A 1 106 ? -3.148 -5.957 -14.530 1.00 81.38 106 THR A O 1
ATOM 784 N N . LYS A 1 107 ? -2.008 -7.553 -13.430 1.00 86.56 107 LYS A N 1
ATOM 785 C CA . LYS A 1 107 ? -2.807 -7.492 -12.196 1.00 86.56 107 LYS A CA 1
ATOM 786 C C . LYS A 1 107 ? -2.482 -6.282 -11.323 1.00 86.56 107 LYS A C 1
ATOM 788 O O . LYS A 1 107 ? -3.344 -5.829 -10.572 1.00 86.56 107 LYS A O 1
ATOM 793 N N . CYS A 1 108 ? -1.300 -5.685 -11.487 1.00 88.88 108 CYS A N 1
ATOM 794 C CA . CYS A 1 108 ? -0.912 -4.481 -10.750 1.00 88.88 108 CYS A CA 1
ATOM 795 C C . CYS A 1 108 ? -1.812 -3.280 -11.050 1.00 88.88 108 CYS A C 1
ATOM 797 O O . CYS A 1 108 ? -1.985 -2.403 -10.206 1.00 88.88 108 CYS A O 1
ATOM 799 N N . CYS A 1 109 ? -2.416 -3.247 -12.240 1.00 88.06 109 CYS A N 1
ATOM 800 C CA . CYS A 1 109 ? -3.380 -2.222 -12.610 1.00 88.06 109 CYS A CA 1
ATOM 801 C C . CYS A 1 109 ? -4.613 -2.255 -11.696 1.00 88.06 109 CYS A C 1
ATOM 803 O O . CYS A 1 109 ? -5.005 -1.229 -11.139 1.00 88.06 109 CYS A O 1
ATOM 805 N N . SER A 1 110 ? -5.187 -3.443 -11.495 1.00 84.56 110 SER A N 1
ATOM 806 C CA . SER A 1 110 ? -6.329 -3.641 -10.601 1.00 84.56 110 SER A CA 1
ATOM 807 C C . SER A 1 110 ? -5.959 -3.351 -9.148 1.00 84.56 110 SER A C 1
ATOM 809 O O . SER A 1 110 ? -6.718 -2.683 -8.448 1.00 84.56 110 SER A O 1
ATOM 811 N N . ASP A 1 111 ? -4.769 -3.770 -8.717 1.00 84.50 111 ASP A N 1
ATOM 812 C CA . ASP A 1 111 ? -4.275 -3.483 -7.368 1.00 84.50 111 ASP A CA 1
ATOM 813 C C . ASP A 1 111 ? -4.113 -1.975 -7.129 1.00 84.50 111 ASP A C 1
ATOM 815 O O . ASP A 1 111 ? -4.492 -1.465 -6.070 1.00 84.50 111 ASP A O 1
ATOM 819 N N . CYS A 1 112 ? -3.605 -1.242 -8.125 1.00 85.81 112 CYS A N 1
ATOM 820 C CA . CYS A 1 112 ? -3.485 0.211 -8.070 1.00 85.81 112 CYS A CA 1
ATOM 821 C C . CYS A 1 112 ? -4.863 0.883 -8.012 1.00 85.81 112 CYS A C 1
ATOM 823 O O . CYS A 1 112 ? -5.093 1.719 -7.146 1.00 85.81 112 CYS A O 1
ATOM 825 N N . GLN A 1 113 ? -5.821 0.468 -8.843 1.00 80.31 113 GLN A N 1
ATOM 826 C CA . GLN A 1 113 ? -7.191 1.007 -8.812 1.00 80.31 113 GLN A CA 1
ATOM 827 C C . GLN A 1 113 ? -7.905 0.757 -7.480 1.00 80.31 113 GLN A C 1
ATOM 829 O O . GLN A 1 113 ? -8.672 1.600 -7.018 1.00 80.31 113 GLN A O 1
ATOM 834 N N . ALA A 1 114 ? -7.638 -0.386 -6.847 1.00 75.75 114 ALA A N 1
ATOM 835 C CA . ALA A 1 114 ? -8.164 -0.722 -5.530 1.00 75.75 114 ALA A CA 1
ATOM 836 C C . ALA A 1 114 ? -7.437 0.004 -4.381 1.00 75.75 114 ALA A C 1
ATOM 838 O O . ALA A 1 114 ? -7.856 -0.105 -3.227 1.00 75.75 114 ALA A O 1
ATOM 839 N N . THR A 1 115 ? -6.355 0.734 -4.671 1.00 70.88 115 THR A N 1
ATOM 840 C CA . THR A 1 115 ? -5.518 1.410 -3.677 1.00 70.88 115 THR A CA 1
ATOM 841 C C . THR A 1 115 ? -5.735 2.923 -3.743 1.00 70.88 115 THR A C 1
ATOM 843 O O . THR A 1 115 ? -5.236 3.585 -4.656 1.00 70.88 115 THR A O 1
ATOM 846 N N . PRO A 1 116 ? -6.445 3.517 -2.762 1.00 73.25 116 PRO A N 1
ATOM 847 C CA . PRO A 1 116 ? -6.661 4.956 -2.723 1.00 73.25 116 PRO A CA 1
ATOM 848 C C . PRO A 1 116 ? -5.345 5.735 -2.778 1.00 73.25 116 PRO A C 1
ATOM 850 O O . PRO A 1 116 ? -4.439 5.505 -1.979 1.00 73.25 116 PRO A O 1
ATOM 853 N N . GLY A 1 117 ? -5.261 6.680 -3.712 1.00 71.94 117 GLY A N 1
ATOM 854 C CA . GLY A 1 117 ? -4.067 7.498 -3.918 1.00 71.94 117 GLY A CA 1
ATOM 855 C C . GLY A 1 117 ? -3.019 6.874 -4.837 1.00 71.94 117 GLY A C 1
ATOM 856 O O . GLY A 1 117 ? -2.021 7.536 -5.097 1.00 71.94 117 GLY A O 1
ATOM 857 N N . CYS A 1 118 ? -3.228 5.664 -5.363 1.00 84.12 118 CYS A N 1
ATOM 858 C CA . CYS A 1 118 ? -2.340 5.096 -6.370 1.00 84.12 118 CYS A CA 1
ATOM 859 C C . CYS A 1 118 ? -2.556 5.772 -7.728 1.00 84.12 118 CYS A C 1
ATOM 861 O O . CYS A 1 118 ? -3.684 5.895 -8.206 1.00 84.12 118 CYS A O 1
ATOM 863 N N . GLN A 1 119 ? -1.471 6.222 -8.350 1.00 88.12 119 GLN A N 1
ATOM 864 C CA . GLN A 1 119 ? -1.473 6.864 -9.667 1.00 88.12 119 GLN A CA 1
ATOM 865 C C . GLN A 1 119 ? -0.684 6.066 -10.704 1.00 88.12 119 GLN A C 1
ATOM 867 O O . GLN A 1 119 ? -0.875 6.258 -11.901 1.00 88.12 119 GLN A O 1
ATOM 872 N N . LEU A 1 120 ? 0.201 5.174 -10.265 1.00 92.50 120 LEU A N 1
ATOM 873 C CA . LEU A 1 120 ? 0.962 4.283 -11.126 1.00 92.50 120 LEU A CA 1
ATOM 874 C C . LEU A 1 120 ? 1.418 3.051 -10.346 1.00 92.50 120 LEU A C 1
ATOM 876 O O . LEU A 1 120 ? 1.454 3.065 -9.117 1.00 92.50 120 LEU A O 1
ATOM 880 N N . TYR A 1 121 ? 1.824 2.016 -11.064 1.00 94.00 121 TYR A N 1
ATOM 881 C CA . TYR A 1 121 ? 2.516 0.865 -10.504 1.00 94.00 121 TYR A CA 1
ATOM 882 C C . TYR A 1 121 ? 3.828 0.615 -11.245 1.00 94.00 121 TYR A C 1
ATOM 884 O O . TYR A 1 121 ? 3.961 0.963 -12.419 1.00 94.00 121 TYR A O 1
ATOM 892 N N . ASN A 1 122 ? 4.768 -0.034 -10.564 1.00 95.06 122 ASN A N 1
ATOM 893 C CA . ASN A 1 122 ? 5.911 -0.698 -11.172 1.00 95.06 122 ASN A CA 1
ATOM 894 C C . ASN A 1 122 ? 5.896 -2.171 -10.760 1.00 95.06 122 ASN A C 1
ATOM 896 O O . ASN A 1 122 ? 5.890 -2.465 -9.572 1.00 95.06 122 ASN A O 1
ATOM 900 N N . TRP A 1 123 ? 5.858 -3.097 -11.709 1.00 95.50 123 TRP A N 1
ATOM 901 C CA . TRP A 1 123 ? 5.983 -4.524 -11.439 1.00 95.50 123 TRP A CA 1
ATOM 902 C C . TRP A 1 123 ? 7.412 -4.977 -11.687 1.00 95.50 123 TRP A C 1
ATOM 904 O O . TRP A 1 123 ? 7.964 -4.698 -12.751 1.00 95.50 123 TRP A O 1
ATOM 914 N N . PHE A 1 124 ? 7.993 -5.700 -10.738 1.00 89.19 124 PHE A N 1
ATOM 915 C CA . PHE A 1 124 ? 9.299 -6.323 -10.896 1.00 89.19 124 PHE A CA 1
ATOM 916 C C . PHE A 1 124 ? 9.378 -7.577 -10.027 1.00 89.19 124 PHE A C 1
ATOM 918 O O . PHE A 1 124 ? 8.977 -7.544 -8.866 1.00 89.19 124 PHE A O 1
ATOM 925 N N . ASP A 1 125 ? 9.870 -8.673 -10.605 1.00 83.75 125 ASP A N 1
ATOM 926 C CA . ASP A 1 125 ? 10.129 -9.942 -9.909 1.00 83.75 125 ASP A CA 1
ATOM 927 C C . ASP A 1 125 ? 8.947 -10.453 -9.055 1.00 83.75 125 ASP A C 1
ATOM 929 O O . ASP A 1 125 ? 9.087 -10.870 -7.908 1.00 83.75 125 ASP A O 1
ATOM 933 N N . GLY A 1 126 ? 7.730 -10.370 -9.605 1.00 76.50 126 GLY A N 1
ATOM 934 C CA . GLY A 1 126 ? 6.519 -10.839 -8.925 1.00 76.50 126 GLY A CA 1
ATOM 935 C C . GLY A 1 126 ? 5.903 -9.855 -7.922 1.00 76.50 126 GLY A C 1
ATOM 936 O O . GLY A 1 126 ? 4.918 -10.196 -7.262 1.00 76.50 126 GLY A O 1
ATOM 937 N N . VAL A 1 127 ? 6.432 -8.635 -7.813 1.00 80.50 127 VAL A N 1
ATOM 938 C CA . VAL A 1 127 ? 5.950 -7.605 -6.881 1.00 80.50 127 VAL A CA 1
ATOM 939 C C . VAL A 1 127 ? 5.420 -6.394 -7.647 1.00 80.50 127 VAL A C 1
ATOM 941 O O . VAL A 1 127 ? 6.128 -5.818 -8.466 1.00 80.50 127 VAL A O 1
ATOM 944 N N . CYS A 1 128 ? 4.189 -5.969 -7.359 1.00 92.44 128 CYS A N 1
ATOM 945 C CA . CYS A 1 128 ? 3.630 -4.689 -7.784 1.00 92.44 128 CYS A CA 1
ATOM 946 C C . CYS A 1 128 ? 3.928 -3.614 -6.740 1.00 92.44 128 CYS A C 1
ATOM 948 O O . CYS A 1 128 ? 3.352 -3.611 -5.655 1.00 92.44 128 CYS A O 1
ATOM 950 N N . TYR A 1 129 ? 4.763 -2.656 -7.094 1.00 92.88 129 TYR A N 1
ATOM 951 C CA . TYR A 1 129 ? 5.038 -1.450 -6.334 1.00 92.88 129 TYR A CA 1
ATOM 952 C C . TYR A 1 129 ? 4.055 -0.353 -6.748 1.00 92.88 129 TYR A C 1
ATOM 954 O O . TYR A 1 129 ? 4.194 0.261 -7.805 1.00 92.88 129 TYR A O 1
ATOM 962 N N . LEU A 1 130 ? 3.018 -0.148 -5.942 1.00 92.12 130 LEU A N 1
ATOM 963 C CA . LEU A 1 130 ? 1.960 0.836 -6.154 1.00 92.12 130 LEU A CA 1
ATOM 964 C C . LEU A 1 130 ? 2.421 2.193 -5.639 1.00 92.12 130 LEU A C 1
ATOM 966 O O . LEU A 1 130 ? 2.849 2.308 -4.490 1.00 92.12 130 LEU A O 1
ATOM 970 N N . LYS A 1 131 ? 2.303 3.230 -6.462 1.00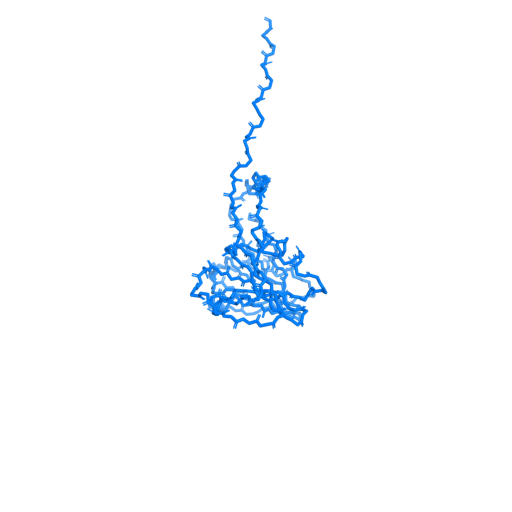 88.00 131 LYS A N 1
ATOM 971 C CA . LYS A 1 131 ? 2.923 4.532 -6.216 1.00 88.00 131 LYS A CA 1
ATOM 972 C C . LYS A 1 131 ? 1.910 5.661 -6.308 1.00 88.00 131 LYS A C 1
ATOM 974 O O . LYS A 1 131 ? 0.982 5.633 -7.116 1.00 88.00 131 LYS A O 1
ATOM 979 N N . SER A 1 132 ? 2.119 6.692 -5.498 1.00 84.38 132 SER A N 1
ATOM 980 C CA . SER A 1 132 ? 1.230 7.859 -5.421 1.00 84.38 132 SER A CA 1
ATOM 981 C C . SER A 1 132 ? 1.504 8.943 -6.453 1.00 84.38 132 SER A C 1
ATOM 983 O O . SER A 1 132 ? 0.646 9.791 -6.682 1.00 84.38 132 SER A O 1
ATOM 985 N N . LYS A 1 133 ? 2.692 8.948 -7.064 1.00 84.75 133 LYS A N 1
ATOM 986 C CA . LYS A 1 133 ? 3.113 9.974 -8.019 1.00 84.75 133 LYS A CA 1
ATOM 987 C C . LYS A 1 133 ? 4.171 9.429 -8.967 1.00 84.75 133 LYS A C 1
ATOM 989 O O . LYS A 1 133 ? 5.090 8.735 -8.535 1.00 84.75 133 LYS A O 1
ATOM 994 N N . GLN A 1 134 ? 4.070 9.795 -10.243 1.00 87.12 134 GLN A N 1
ATOM 995 C CA . GLN A 1 134 ? 5.057 9.421 -11.248 1.00 87.12 134 GLN A CA 1
ATOM 996 C C . GLN A 1 134 ? 6.372 10.182 -11.027 1.00 87.12 134 GLN A C 1
ATOM 998 O O . GLN A 1 134 ? 6.400 11.415 -11.007 1.00 87.12 134 GLN A O 1
ATOM 1003 N N . GLY A 1 135 ? 7.449 9.424 -10.821 1.00 84.06 135 GLY A N 1
ATOM 1004 C CA . GLY A 1 135 ? 8.819 9.928 -10.749 1.00 84.06 135 GLY A CA 1
ATOM 1005 C C . GLY A 1 135 ? 9.491 10.010 -12.127 1.00 84.06 135 GLY A C 1
ATOM 1006 O O . GLY A 1 135 ? 8.833 9.815 -13.151 1.00 84.06 135 GLY A O 1
ATOM 1007 N N . PRO A 1 136 ? 10.805 10.288 -12.177 1.00 87.81 136 PRO A N 1
ATOM 1008 C CA . PRO A 1 136 ? 11.581 10.135 -13.405 1.00 87.81 136 PRO A CA 1
ATOM 1009 C C . PRO A 1 136 ? 11.575 8.671 -13.871 1.00 87.81 136 PRO A C 1
ATOM 1011 O O . PRO A 1 136 ? 11.561 7.762 -13.047 1.00 87.81 136 PRO A O 1
ATOM 1014 N N . ALA A 1 137 ? 11.579 8.449 -15.186 1.00 91.62 137 ALA A N 1
ATOM 1015 C CA . ALA A 1 137 ? 11.672 7.110 -15.763 1.00 91.62 137 ALA A CA 1
ATOM 1016 C C . ALA A 1 137 ? 13.127 6.621 -15.757 1.00 91.62 137 ALA A C 1
ATOM 1018 O O . ALA A 1 137 ? 14.011 7.316 -16.262 1.00 91.62 137 ALA A O 1
ATOM 1019 N N . THR A 1 138 ? 13.352 5.409 -15.256 1.00 90.44 138 THR A N 1
ATOM 1020 C CA . THR A 1 138 ? 14.657 4.740 -15.235 1.00 90.44 138 THR A CA 1
ATOM 1021 C C . THR A 1 138 ? 14.558 3.401 -15.969 1.00 90.44 138 THR A C 1
ATOM 1023 O O . THR A 1 138 ? 13.627 2.644 -15.702 1.00 90.44 138 THR A O 1
ATOM 1026 N N . PRO A 1 139 ? 15.488 3.058 -16.878 1.00 93.25 139 PRO A N 1
ATOM 1027 C CA . PRO A 1 139 ? 15.509 1.737 -17.502 1.00 93.25 139 PRO A CA 1
ATOM 1028 C C . PRO A 1 139 ? 15.733 0.621 -16.470 1.00 93.25 139 PRO A C 1
ATOM 1030 O O . PRO A 1 139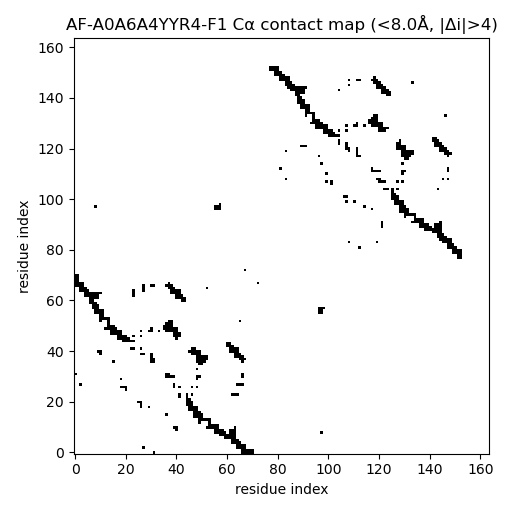 ? 16.695 0.671 -15.705 1.00 93.25 139 PRO A O 1
ATOM 1033 N N . LEU A 1 140 ? 14.880 -0.404 -16.483 1.00 89.81 140 LEU A N 1
ATOM 1034 C CA . LEU A 1 140 ? 15.012 -1.603 -15.652 1.00 89.81 140 LEU A CA 1
ATOM 1035 C C . LEU A 1 140 ? 14.530 -2.834 -16.428 1.00 89.81 140 LEU A C 1
ATOM 1037 O O . LEU A 1 140 ? 13.335 -3.012 -16.663 1.00 89.81 140 LEU A O 1
ATOM 1041 N N . ALA A 1 141 ? 15.461 -3.693 -16.844 1.00 90.94 141 ALA A N 1
ATOM 1042 C CA . ALA A 1 141 ? 15.138 -4.904 -17.596 1.00 90.94 141 ALA A CA 1
ATOM 1043 C C . ALA A 1 141 ? 14.238 -5.840 -16.774 1.00 90.94 141 ALA A C 1
ATOM 1045 O O . ALA A 1 141 ? 14.541 -6.125 -15.623 1.00 90.94 141 ALA A O 1
ATOM 1046 N N . GLY A 1 142 ? 13.141 -6.320 -17.365 1.00 85.00 142 GLY A N 1
ATOM 1047 C CA . GLY A 1 142 ? 12.166 -7.183 -16.686 1.00 85.00 142 GLY A CA 1
ATOM 1048 C C . GLY A 1 142 ? 11.094 -6.441 -15.879 1.00 85.00 142 GLY A C 1
ATOM 1049 O O . GLY A 1 142 ? 10.143 -7.077 -15.433 1.00 85.00 142 GLY A O 1
ATOM 1050 N N . ALA A 1 143 ? 11.193 -5.115 -15.734 1.00 91.81 143 ALA A N 1
ATOM 1051 C CA . ALA A 1 143 ? 10.137 -4.324 -15.113 1.00 91.81 143 ALA A CA 1
ATOM 1052 C C . ALA A 1 143 ? 8.967 -4.066 -16.069 1.00 91.81 143 ALA A C 1
ATOM 1054 O O . ALA A 1 143 ? 9.146 -3.939 -17.284 1.00 91.81 143 ALA A O 1
ATOM 1055 N N . VAL A 1 144 ? 7.767 -3.934 -15.513 1.00 93.31 144 VAL A N 1
ATOM 1056 C CA . VAL A 1 144 ? 6.571 -3.494 -16.236 1.00 93.31 144 VAL A CA 1
ATOM 1057 C C . VAL A 1 144 ? 5.864 -2.430 -15.410 1.00 93.31 144 VAL A C 1
ATOM 1059 O O . VAL A 1 144 ? 5.286 -2.714 -14.367 1.00 93.31 144 VAL A O 1
ATOM 1062 N N . SER A 1 145 ? 5.877 -1.199 -15.896 1.00 92.62 145 SER A N 1
ATOM 1063 C CA . SER A 1 145 ? 5.200 -0.066 -15.276 1.00 92.62 145 SER A CA 1
ATOM 1064 C C . SER A 1 145 ? 3.852 0.228 -15.925 1.00 92.62 145 SER A C 1
ATOM 1066 O O . SER A 1 145 ? 3.610 -0.124 -17.081 1.00 92.62 145 SER A O 1
ATOM 1068 N N . GLY A 1 146 ? 2.996 0.953 -15.210 1.00 90.88 146 GLY A N 1
ATOM 1069 C CA . GLY A 1 146 ? 1.769 1.496 -15.779 1.00 90.88 146 GLY A CA 1
ATOM 1070 C C . GLY A 1 146 ? 1.219 2.682 -15.007 1.00 90.88 146 GLY A C 1
ATOM 1071 O O . GLY A 1 146 ? 1.213 2.676 -13.780 1.00 90.88 146 GLY A O 1
ATOM 1072 N N . VAL A 1 147 ? 0.747 3.704 -15.724 1.00 88.56 147 VAL A N 1
ATOM 1073 C CA . VAL A 1 147 ? 0.111 4.898 -15.142 1.00 88.56 147 VAL A CA 1
ATOM 1074 C C . VAL A 1 147 ? -1.399 4.737 -15.216 1.00 88.56 147 VAL A C 1
ATOM 1076 O O . VAL A 1 147 ? -1.947 4.430 -16.277 1.00 88.56 147 VAL A O 1
ATOM 1079 N N . VAL A 1 148 ? -2.078 4.961 -14.095 1.00 85.75 148 VAL A N 1
ATOM 1080 C CA . VAL A 1 148 ? -3.531 4.838 -13.986 1.00 85.75 148 VAL A CA 1
ATOM 1081 C C . VAL A 1 148 ? -4.184 6.154 -14.371 1.00 85.75 148 VAL A C 1
ATOM 1083 O O . VAL A 1 148 ? -4.011 7.176 -13.711 1.00 85.75 148 VAL A O 1
ATOM 1086 N N . SER A 1 149 ? -4.968 6.123 -15.445 1.00 74.69 149 SER A N 1
ATOM 1087 C CA . SER A 1 149 ? -5.811 7.249 -15.841 1.00 74.69 149 SER A CA 1
ATOM 1088 C C . SER A 1 149 ? -7.223 7.040 -15.313 1.00 74.69 149 SER A C 1
ATOM 1090 O O . SER A 1 149 ? -7.939 6.161 -15.790 1.00 74.69 149 SER A O 1
ATOM 1092 N N . TYR A 1 150 ? -7.639 7.861 -14.352 1.00 61.03 150 TYR A N 1
ATOM 1093 C CA . TYR A 1 150 ? -9.012 7.875 -13.855 1.00 61.03 150 TYR A CA 1
ATOM 1094 C C . TYR A 1 150 ? -9.873 8.755 -14.764 1.00 61.03 150 TYR A C 1
ATOM 1096 O O . TYR A 1 150 ? -9.811 9.983 -14.689 1.00 61.03 150 TYR A O 1
ATOM 1104 N N . LYS A 1 151 ? -10.673 8.145 -15.646 1.00 51.53 151 LYS A N 1
ATOM 1105 C CA . LYS A 1 151 ? -11.765 8.858 -16.320 1.00 51.53 151 LYS A CA 1
ATOM 1106 C C . LYS A 1 151 ? -13.066 8.608 -15.550 1.00 51.53 151 LYS A C 1
ATOM 1108 O O . LYS A 1 151 ? -13.360 7.448 -15.251 1.00 51.53 151 LYS A O 1
ATOM 1113 N N . PRO A 1 152 ? -13.861 9.650 -15.244 1.00 45.88 152 PRO A N 1
ATOM 1114 C CA . PRO A 1 152 ? -15.225 9.445 -14.781 1.00 45.88 152 PRO A CA 1
ATOM 1115 C C . PRO A 1 152 ? -15.970 8.639 -15.846 1.00 45.88 152 PRO A C 1
ATOM 1117 O O . PRO A 1 152 ? -15.956 9.019 -17.020 1.00 45.88 152 PRO A O 1
ATOM 1120 N N . VAL A 1 153 ? -16.600 7.527 -15.465 1.00 42.75 153 VAL A N 1
ATOM 1121 C CA . VAL A 1 153 ? -17.549 6.875 -16.370 1.00 42.75 153 VAL A CA 1
ATOM 1122 C C . VAL A 1 153 ? -18.692 7.860 -16.613 1.00 42.75 153 VAL A C 1
ATOM 1124 O O . VAL A 1 153 ? -19.227 8.394 -15.638 1.00 42.75 153 VAL A O 1
ATOM 1127 N N . PRO A 1 154 ? -19.057 8.150 -17.876 1.00 47.03 154 PRO A N 1
ATOM 1128 C CA . PRO A 1 154 ? -20.212 8.985 -18.153 1.00 47.03 154 PRO A CA 1
ATOM 1129 C C . PRO A 1 154 ? -21.446 8.325 -17.536 1.00 47.03 154 PRO A C 1
ATOM 1131 O O . PRO A 1 154 ? -21.783 7.186 -17.860 1.00 47.03 154 PRO A O 1
ATOM 1134 N N . THR A 1 155 ? -22.087 9.028 -16.603 1.00 45.56 155 THR A N 1
ATOM 1135 C CA . THR A 1 155 ? -23.320 8.580 -15.957 1.00 45.56 155 THR A CA 1
ATOM 1136 C C . THR A 1 155 ? -24.366 8.296 -17.038 1.00 45.56 155 THR A C 1
ATOM 1138 O O . THR A 1 155 ? -24.627 9.189 -17.850 1.00 45.56 155 THR A O 1
ATOM 1141 N N . PRO A 1 156 ? -24.981 7.098 -17.091 1.00 50.53 156 PRO A N 1
ATOM 1142 C CA . PRO A 1 156 ? -26.104 6.879 -17.989 1.00 50.53 156 PRO A CA 1
ATOM 1143 C C . PRO A 1 156 ? -27.224 7.856 -17.613 1.00 50.53 156 PRO A C 1
ATOM 1145 O O . PRO A 1 156 ? -27.624 7.936 -16.450 1.00 50.53 156 PRO A O 1
ATOM 1148 N N . SER A 1 157 ? -27.686 8.634 -18.594 1.00 47.69 157 SER A N 1
ATOM 1149 C CA . SER A 1 157 ? -28.791 9.576 -18.418 1.00 47.69 157 SER A CA 1
ATOM 1150 C C . SER A 1 157 ? -30.009 8.818 -17.878 1.00 47.69 157 SER A C 1
ATOM 1152 O O . SER A 1 157 ? -30.350 7.775 -18.445 1.00 47.69 157 SER A O 1
ATOM 1154 N N . PRO A 1 158 ? -30.665 9.283 -16.800 1.00 54.50 158 PRO A N 1
ATOM 1155 C CA . PRO A 1 158 ? -31.867 8.627 -16.311 1.00 54.50 158 PRO A CA 1
ATOM 1156 C C . PRO A 1 158 ? -32.935 8.627 -17.419 1.00 54.50 158 PRO A C 1
ATOM 1158 O O . PRO A 1 158 ? -33.055 9.622 -18.144 1.00 54.50 158 PRO A O 1
ATOM 1161 N N . PRO A 1 159 ? -33.693 7.527 -17.591 1.00 63.34 159 PRO A N 1
ATOM 1162 C CA . PRO A 1 159 ? -34.808 7.502 -18.526 1.00 63.34 159 PRO A CA 1
ATOM 1163 C C . PRO A 1 159 ? -35.841 8.569 -18.125 1.00 63.34 159 PRO A C 1
ATOM 1165 O O . PRO A 1 159 ? -36.013 8.829 -16.929 1.00 63.34 159 PRO A O 1
ATOM 1168 N N . PRO A 1 160 ? -36.519 9.210 -19.095 1.00 61.88 160 PRO A N 1
ATOM 1169 C CA . PRO A 1 160 ? -37.512 10.232 -18.801 1.00 61.88 160 PRO A CA 1
ATOM 1170 C C . PRO A 1 160 ? -38.620 9.645 -17.922 1.00 61.88 160 PRO A C 1
ATOM 1172 O O . PRO A 1 160 ? -39.166 8.581 -18.213 1.00 61.88 160 PRO A O 1
ATOM 1175 N N . VAL A 1 161 ? -38.930 10.344 -16.830 1.00 65.19 161 VAL A N 1
ATOM 1176 C CA . VAL A 1 161 ? -40.027 9.991 -15.926 1.00 65.19 161 VAL A CA 1
ATOM 1177 C C . VAL A 1 161 ? -41.346 10.092 -16.708 1.00 65.19 161 VAL A C 1
ATOM 1179 O O . VAL A 1 161 ? -41.615 11.156 -17.273 1.00 65.19 161 VAL A O 1
ATOM 1182 N N . PRO A 1 162 ? -42.179 9.035 -16.772 1.00 58.44 162 PRO A N 1
ATOM 1183 C CA . PRO A 1 162 ? -43.506 9.147 -17.363 1.00 58.44 162 PRO A CA 1
ATOM 1184 C C . PRO A 1 162 ? -44.368 10.091 -16.513 1.00 58.44 162 PRO A C 1
ATOM 1186 O O . PRO A 1 162 ? -44.438 9.966 -15.292 1.00 58.44 162 PRO A O 1
ATOM 1189 N N . THR A 1 163 ? -44.970 11.077 -17.176 1.00 64.88 163 THR A N 1
ATOM 1190 C CA . THR A 1 163 ? -45.862 12.077 -16.568 1.00 64.88 163 THR A CA 1
ATOM 1191 C C . THR A 1 163 ? -47.239 11.442 -16.303 1.00 64.88 163 THR A C 1
ATOM 1193 O O . THR A 1 163 ? -47.660 10.642 -17.141 1.00 64.88 163 THR A O 1
ATOM 1196 N N . PRO A 1 164 ? -47.904 11.734 -15.164 1.00 74.44 164 PRO A N 1
ATOM 1197 C CA . PRO A 1 164 ? -49.227 11.191 -14.833 1.00 74.44 164 PRO A CA 1
ATOM 1198 C C . PRO A 1 164 ? -50.342 11.655 -15.776 1.00 74.44 164 PRO A C 1
ATOM 1200 O O . PRO A 1 164 ? -50.225 12.767 -16.342 1.00 74.44 164 PRO A O 1
#

Foldseek 3Di:
DDKDKDAQKDQPDQFPDKDFAPDVRVLVVVQVVDPQFFKWKAAPGMIGTGNDGHQIDGHHRMMMMGDDPDPPVVPDPQPFPWDKDKDAQKDQPDQFRYKDFAPDPVCLSVVQVVDPQFFKWKDAPRMTRTGNDGHDIDGHHRIMMIGTDGDRDPDDDDDDDDDD

Organism: NCBI:txid120398

Secondary structure (DSSP, 8-state):
-EEEEEEEEEE-S-EEEEEE-SSHHHHHHHHHHSTT--EEEEETTEEEEESS---EEEEEEEEEEEEES-TTTTSPPP--EEEEP-EEEEE--S-EEEEEE-SSTTHHHHHHHTSTT--EEEEETTEEEEESS----EEEEEEEEEEEEEEPPPPPPPPPPPP-

Radius of gyration: 19.02 Å; Cα contacts (8 Å, |Δi|>4): 390; chains: 1; bounding box: 65×26×43 Å

Sequence (164 aa):
QSCSFLRDVDFVGNDIKSTRQANPGDCCADCRATKGCNVYNWDQGVCYLKTKRGQAFPAPGTVSGVLSNDPTTLTPTPPMIGTCSVVTGVDYPGNDIKATLQHDATKCCSDCQATPGCQLYNWFDGVCYLKSKQGPATPLAGAVSGVVSYKPVPTPSPPPVPTP

InterPro domains:
  IPR000177 Apple domain [SM00223] (3-69)
  IPR000177 Apple domain [SM00223] (84-150)
  IPR000177 Apple domain [cd01100] (2-68)
  IPR000177 Apple domain [cd01100] (85-149)
  IPR003609 PAN/Apple domain [PF14295] (9-50)
  IPR003609 PAN/Apple domain [PF14295] (90-131)

Mean predicted aligned error: 13.97 Å

Nearest PDB structures (foldseek):
  5i25-assembly1_A  TM=4.328E-01  e=1.097E-08  Homo sapiens
  7qot-assembly2_B  TM=4.316E-01  e=3.058E-08  Homo sapiens
  6o1g-assembly1_A  TM=4.114E-01  e=5.723E-08  Homo sapiens
  6i58-assembly1_A-2  TM=4.270E-01  e=2.122E-07  Homo sapiens
  1hky-assembly1_A  TM=7.343E-01  e=4.285E-03  Eimeria tenella